Protein AF-A0A915NFC8-F1 (afdb_monomer)

Sequence (149 aa):
MSQNNSSPAPNMDLTTGTLYTYTLILTLIQQIYGTIGFIFDASIVYVTKKLFRSLHKSYGYLLGICSFFNTLMDSVYFLPTFLVLTKKQISMKTCFWLQAYGSILDFNADFCLLFISLDRLLSIVKPTLGVISQNVVWTEDSGYDYRTE

Secondary structure (DSSP, 8-state):
------PPPPP--HHHHHHHHHHHHHHHHHHHHHHHHHHHHHHHHHHHHHTTTTS-HHHHHHHHHHHHHHHHHHHHHHHHHHHHHTT----HHHHHHHHHHHHHHHHHHHHHHHHHHHHHHHHHHHHHHHHHHHHHHHHHTT-------

Foldseek 3Di:
DDPPPPPPDDDCPPVNVVVVVVLLVVLVVLLVVLVVLLVVLVVLLVVLVVCCVPDPVPLSVLSNVLSVLSNVLSVLSNVVSVCVVVVPDDDPVVVVVSVVSNVVSVVVNVVSVVVNVVVVVCVVVVVVVVVVVVVVVVVVPPPDDPDDD

Mean predicted aligned error: 13.78 Å

Structure (mmCIF, N/CA/C/O backbone):
data_AF-A0A915NFC8-F1
#
_entry.id   AF-A0A915NFC8-F1
#
loop_
_atom_site.group_PDB
_atom_site.id
_atom_site.type_symbol
_atom_site.label_atom_id
_atom_site.label_alt_id
_atom_site.label_comp_id
_atom_site.label_asym_id
_atom_site.label_entity_id
_atom_site.label_seq_id
_atom_site.pdbx_PDB_ins_code
_atom_site.Cartn_x
_atom_site.Cartn_y
_atom_site.Cartn_z
_atom_site.occupancy
_atom_site.B_iso_or_equiv
_atom_site.auth_seq_id
_atom_site.auth_comp_id
_atom_site.auth_asym_id
_atom_site.auth_atom_id
_atom_site.pdbx_PDB_model_num
ATOM 1 N N . MET A 1 1 ? 31.701 -7.640 -55.014 1.00 42.97 1 MET A N 1
ATOM 2 C CA . MET A 1 1 ? 31.726 -6.565 -53.998 1.00 42.97 1 MET A CA 1
ATOM 3 C C 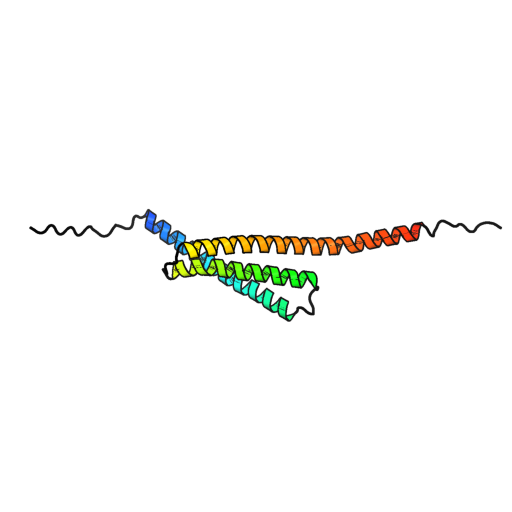. MET A 1 1 ? 30.645 -6.869 -52.973 1.00 42.97 1 MET A C 1
ATOM 5 O O . MET A 1 1 ? 29.483 -6.910 -53.347 1.00 42.97 1 MET A O 1
ATOM 9 N N . SER A 1 2 ? 31.025 -7.180 -51.731 1.00 46.84 2 SER A N 1
ATOM 10 C CA . SER A 1 2 ? 30.088 -7.444 -50.630 1.00 46.84 2 SER A CA 1
ATOM 11 C C . SER A 1 2 ? 29.555 -6.110 -50.110 1.00 46.84 2 SER A C 1
ATOM 13 O O . SER A 1 2 ? 30.327 -5.329 -49.557 1.00 46.84 2 SER A O 1
ATOM 15 N N . GLN A 1 3 ? 28.269 -5.822 -50.323 1.00 49.38 3 GLN A N 1
ATOM 16 C CA . GLN A 1 3 ? 27.612 -4.668 -49.710 1.00 49.38 3 GLN A CA 1
ATOM 17 C C . GLN A 1 3 ? 27.481 -4.930 -48.208 1.00 49.38 3 GLN A C 1
ATOM 19 O O . GLN A 1 3 ? 26.625 -5.688 -47.759 1.00 49.38 3 GLN A O 1
ATOM 24 N N . ASN A 1 4 ? 28.383 -4.327 -47.436 1.00 54.53 4 ASN A N 1
ATOM 25 C CA . ASN A 1 4 ? 28.316 -4.301 -45.984 1.00 54.53 4 ASN A CA 1
ATOM 26 C C . ASN A 1 4 ? 27.199 -3.323 -45.587 1.00 54.53 4 ASN A C 1
ATOM 28 O O . ASN A 1 4 ? 27.440 -2.138 -45.374 1.00 54.53 4 ASN A O 1
ATOM 32 N N . ASN A 1 5 ? 25.958 -3.809 -45.537 1.00 51.78 5 ASN A N 1
ATOM 33 C CA . ASN A 1 5 ? 24.829 -3.066 -44.979 1.00 51.78 5 ASN A CA 1
ATOM 34 C C . ASN A 1 5 ? 24.900 -3.122 -43.448 1.00 51.78 5 ASN A C 1
ATOM 36 O O . ASN A 1 5 ? 24.100 -3.781 -42.789 1.00 51.78 5 ASN A O 1
ATOM 40 N N . SER A 1 6 ? 25.884 -2.433 -42.872 1.00 57.06 6 SER A N 1
ATOM 41 C CA . SER A 1 6 ? 25.831 -2.049 -41.467 1.00 57.06 6 SER A CA 1
ATOM 42 C C . SER A 1 6 ? 24.854 -0.884 -41.353 1.00 57.06 6 SER A C 1
ATOM 44 O O . SER A 1 6 ? 25.250 0.278 -41.458 1.00 57.06 6 SER A O 1
ATOM 46 N N . SER A 1 7 ? 23.564 -1.195 -41.210 1.00 59.28 7 SER A N 1
ATOM 47 C CA . SER A 1 7 ? 22.568 -0.196 -40.825 1.00 59.28 7 SER A CA 1
ATOM 48 C C . SER A 1 7 ? 23.069 0.514 -39.562 1.00 59.28 7 SER A C 1
ATOM 50 O O . SER A 1 7 ? 23.420 -0.176 -38.598 1.00 59.28 7 SER A O 1
ATOM 52 N N . PRO A 1 8 ? 23.163 1.855 -39.550 1.00 57.56 8 PRO A N 1
ATOM 53 C CA . PRO A 1 8 ? 23.587 2.569 -38.357 1.00 57.56 8 PRO A CA 1
ATOM 54 C C . PRO A 1 8 ? 22.611 2.249 -37.224 1.00 57.56 8 PRO A C 1
ATOM 56 O O . PRO A 1 8 ? 21.402 2.141 -37.446 1.00 57.56 8 PRO A O 1
ATOM 59 N N . ALA A 1 9 ? 23.148 2.057 -36.018 1.00 60.75 9 ALA A N 1
ATOM 60 C CA . ALA A 1 9 ? 22.336 1.921 -34.818 1.00 60.75 9 ALA A CA 1
ATOM 61 C C . ALA A 1 9 ? 21.317 3.077 -34.776 1.00 60.75 9 ALA A C 1
ATOM 63 O O . ALA A 1 9 ? 21.694 4.212 -35.080 1.00 60.75 9 ALA A O 1
ATOM 64 N N . PRO A 1 10 ? 20.038 2.806 -34.464 1.00 58.19 10 PRO A N 1
ATOM 65 C CA . PRO A 1 10 ? 19.009 3.833 -34.499 1.00 58.19 10 PRO A CA 1
ATOM 66 C C . PRO A 1 10 ? 19.408 4.972 -33.561 1.00 58.19 10 PRO A C 1
ATOM 68 O O . PRO A 1 10 ? 19.652 4.753 -32.372 1.00 58.19 10 PRO A O 1
ATOM 71 N N . ASN A 1 11 ? 19.504 6.182 -34.113 1.00 58.16 11 ASN A N 1
ATOM 72 C CA . ASN A 1 11 ? 19.713 7.388 -33.326 1.00 58.16 11 ASN A CA 1
ATOM 73 C C . ASN A 1 11 ? 18.536 7.509 -32.358 1.00 58.16 11 ASN A C 1
ATOM 75 O O . ASN A 1 11 ? 17.379 7.474 -32.767 1.00 58.16 11 ASN A O 1
ATOM 79 N N . MET A 1 12 ? 18.835 7.575 -31.064 1.00 55.56 12 MET A N 1
ATOM 80 C CA . MET A 1 12 ? 17.818 7.694 -30.029 1.00 55.56 12 MET A CA 1
ATOM 81 C C . MET A 1 12 ? 17.151 9.066 -30.186 1.00 55.56 12 MET A C 1
ATOM 83 O O . MET A 1 12 ? 17.731 10.082 -29.805 1.00 55.56 12 MET A O 1
ATOM 87 N N . ASP A 1 13 ? 15.972 9.102 -30.811 1.00 62.72 13 ASP A N 1
ATOM 88 C CA . ASP A 1 13 ? 15.232 10.343 -31.039 1.00 62.72 13 ASP A CA 1
ATOM 89 C C . ASP A 1 13 ? 15.001 11.075 -29.711 1.00 62.72 13 ASP A C 1
ATOM 91 O O . ASP A 1 13 ? 14.679 10.456 -28.691 1.00 62.72 13 ASP A O 1
ATOM 95 N N . LEU A 1 14 ? 15.153 12.402 -29.727 1.00 60.44 14 LEU A N 1
ATOM 96 C CA . LEU A 1 14 ? 15.070 13.273 -28.548 1.00 60.44 14 LEU A CA 1
ATOM 97 C C . LEU A 1 14 ? 13.787 13.021 -27.729 1.00 60.44 14 LEU A C 1
ATOM 99 O O . LEU A 1 14 ? 13.830 12.968 -26.502 1.00 60.44 14 LEU A O 1
ATOM 103 N N . THR A 1 15 ? 12.671 12.760 -28.414 1.00 64.31 15 THR A N 1
ATOM 104 C CA . THR A 1 15 ? 11.362 12.374 -27.858 1.00 64.31 15 THR A CA 1
ATOM 105 C C . THR A 1 15 ? 11.393 11.060 -27.074 1.00 64.31 15 THR A C 1
ATOM 107 O O . THR A 1 15 ? 10.777 10.956 -26.012 1.00 64.31 15 THR A O 1
ATOM 110 N N . THR A 1 16 ? 12.148 10.068 -27.545 1.00 64.50 16 THR A N 1
ATOM 111 C CA . THR A 1 16 ? 12.330 8.774 -26.867 1.00 64.50 16 THR A CA 1
ATOM 112 C C . THR A 1 16 ? 13.171 8.935 -25.599 1.00 64.50 16 THR A C 1
ATOM 114 O O . THR A 1 16 ? 12.874 8.328 -24.568 1.00 64.50 16 THR A O 1
ATOM 117 N N . GLY A 1 17 ? 14.183 9.810 -25.640 1.00 68.25 17 GLY A N 1
ATOM 118 C CA . GLY A 1 17 ? 14.999 10.163 -24.473 1.00 68.25 17 GLY A CA 1
ATOM 119 C C . GLY A 1 17 ? 14.203 10.886 -23.379 1.00 68.25 17 GLY A C 1
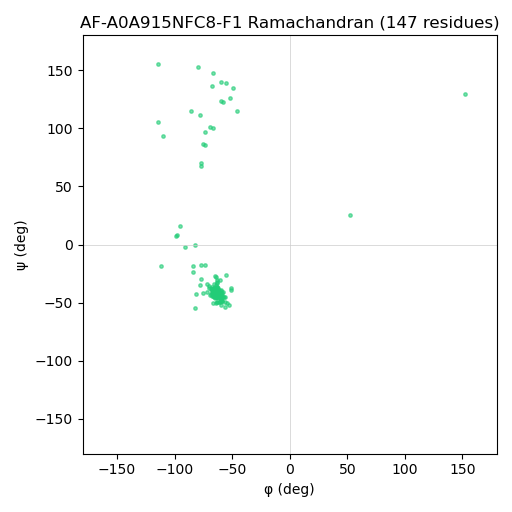ATOM 120 O O . GLY A 1 17 ? 14.338 10.567 -22.192 1.00 68.25 17 GLY A O 1
ATOM 121 N N . THR A 1 18 ? 13.320 11.816 -23.760 1.00 74.75 18 THR A N 1
ATOM 122 C CA . THR A 1 18 ? 12.450 12.526 -22.806 1.00 74.75 18 THR A CA 1
ATOM 123 C C . THR A 1 18 ? 11.440 11.583 -22.148 1.00 74.75 18 THR A C 1
ATOM 125 O O . THR A 1 18 ? 11.286 11.613 -20.926 1.00 74.75 18 THR A O 1
ATOM 128 N N . LEU A 1 19 ? 10.808 10.692 -22.924 1.00 77.38 19 LEU A N 1
ATOM 129 C CA . LEU A 1 19 ? 9.849 9.707 -22.410 1.00 77.38 19 LEU A CA 1
ATOM 130 C C . LEU A 1 19 ? 10.497 8.740 -21.408 1.00 77.38 19 LEU A C 1
ATOM 132 O O . LEU A 1 19 ? 9.928 8.464 -20.350 1.00 77.38 19 LEU A O 1
ATOM 136 N N . TYR A 1 20 ? 11.705 8.258 -21.715 1.00 79.50 20 TYR A N 1
ATOM 137 C CA . TYR A 1 20 ? 12.456 7.373 -20.824 1.00 79.50 20 TYR A CA 1
ATOM 138 C C . TYR A 1 20 ? 12.789 8.057 -19.493 1.00 79.50 20 TYR A C 1
ATOM 140 O O . TYR A 1 20 ? 12.571 7.486 -18.425 1.00 79.50 20 TYR A O 1
ATOM 148 N N . THR A 1 21 ? 13.259 9.304 -19.553 1.00 80.19 21 THR A N 1
ATOM 149 C CA . THR A 1 21 ? 13.628 10.083 -18.362 1.00 80.19 21 THR A CA 1
ATOM 150 C C . THR A 1 21 ? 12.414 10.350 -17.472 1.00 80.19 21 THR A C 1
ATOM 152 O O . THR A 1 21 ? 12.476 10.137 -16.262 1.00 80.19 21 THR A O 1
ATOM 155 N N . TYR A 1 22 ? 11.287 10.748 -18.066 1.00 82.94 22 TYR A N 1
ATOM 156 C CA . TYR A 1 22 ? 10.044 10.987 -17.333 1.00 82.94 22 TYR A CA 1
ATOM 157 C C . TYR A 1 22 ? 9.514 9.713 -16.663 1.00 82.94 22 TYR A C 1
ATOM 159 O O . TYR A 1 22 ? 9.191 9.717 -15.475 1.00 82.94 22 TYR A O 1
ATOM 167 N N . THR A 1 23 ? 9.504 8.598 -17.400 1.00 82.31 23 THR A N 1
ATOM 168 C CA . THR A 1 23 ? 9.075 7.294 -16.874 1.00 82.31 23 THR A CA 1
ATOM 169 C C . THR A 1 23 ? 9.948 6.860 -15.699 1.00 82.31 23 THR A C 1
ATOM 171 O O . THR A 1 23 ? 9.431 6.388 -14.687 1.00 82.31 23 THR A O 1
ATOM 174 N N . LEU A 1 24 ? 11.265 7.063 -15.790 1.00 82.50 24 LEU A N 1
ATOM 175 C CA . LEU A 1 24 ? 12.204 6.730 -14.721 1.00 82.50 24 LEU A CA 1
ATOM 176 C C . LEU A 1 24 ? 11.964 7.572 -13.459 1.00 82.50 24 LEU A C 1
ATOM 178 O O . LEU A 1 24 ? 11.938 7.015 -12.363 1.00 82.50 24 LEU A O 1
ATOM 182 N N . ILE A 1 25 ? 11.723 8.879 -13.600 1.00 86.44 25 ILE A N 1
ATOM 183 C CA . ILE A 1 25 ? 11.397 9.762 -12.467 1.00 86.44 25 ILE A CA 1
ATOM 184 C C . ILE A 1 25 ? 10.100 9.316 -11.784 1.00 86.44 25 ILE A C 1
ATOM 186 O O . ILE A 1 25 ? 10.088 9.140 -10.567 1.00 86.44 25 ILE A O 1
ATOM 190 N N . LEU A 1 26 ? 9.029 9.080 -12.549 1.00 85.69 26 LEU A N 1
ATOM 191 C CA . LEU A 1 26 ? 7.758 8.605 -11.993 1.00 85.69 26 LEU A CA 1
ATOM 192 C C . LEU A 1 26 ? 7.913 7.263 -11.271 1.00 85.69 26 LEU A C 1
ATOM 194 O O . LEU A 1 26 ? 7.390 7.085 -10.176 1.00 85.69 26 LEU A O 1
ATOM 198 N N . THR A 1 27 ? 8.680 6.344 -11.857 1.00 84.31 27 THR A N 1
ATOM 199 C CA . THR A 1 27 ? 8.972 5.027 -11.275 1.00 84.31 27 THR A CA 1
ATOM 200 C C . THR A 1 27 ? 9.705 5.168 -9.936 1.00 84.31 27 THR A C 1
ATOM 202 O O . THR A 1 27 ? 9.363 4.493 -8.967 1.00 84.31 27 THR A O 1
ATOM 205 N N . LEU A 1 28 ? 10.683 6.074 -9.838 1.00 84.69 28 LEU A N 1
ATOM 206 C CA . LEU A 1 28 ? 11.401 6.339 -8.587 1.00 84.69 28 LEU A CA 1
ATOM 207 C C . LEU A 1 28 ? 10.496 6.958 -7.519 1.00 84.69 28 LEU A C 1
ATOM 209 O O . LEU A 1 28 ? 10.522 6.519 -6.370 1.00 84.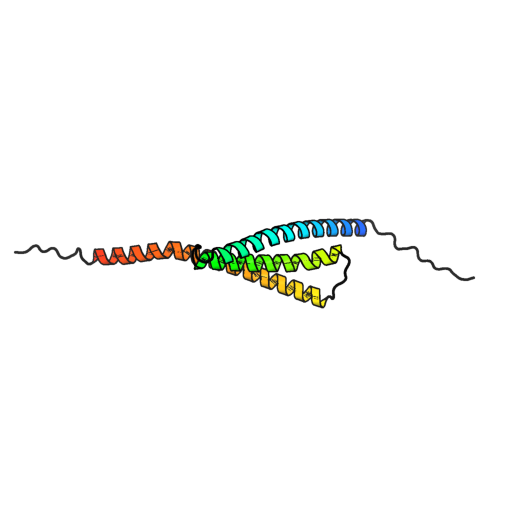69 28 LEU A O 1
ATOM 213 N N . ILE A 1 29 ? 9.676 7.940 -7.897 1.00 87.75 29 ILE A N 1
ATOM 214 C CA . ILE A 1 29 ? 8.713 8.571 -6.989 1.00 87.75 29 ILE A CA 1
ATOM 215 C C . ILE A 1 29 ? 7.743 7.515 -6.444 1.00 87.75 29 ILE A C 1
ATOM 217 O O . ILE A 1 29 ? 7.583 7.402 -5.230 1.00 87.75 29 ILE A O 1
ATOM 221 N N . GLN A 1 30 ? 7.166 6.686 -7.318 1.00 86.19 30 GLN A N 1
ATOM 222 C CA . GLN A 1 30 ? 6.243 5.618 -6.932 1.00 86.19 30 GLN A CA 1
ATOM 223 C C . GLN A 1 30 ? 6.893 4.604 -5.977 1.00 86.19 30 GLN A C 1
ATOM 225 O O . GLN A 1 30 ? 6.263 4.170 -5.016 1.00 86.19 30 GLN A O 1
ATOM 230 N N . GLN A 1 31 ? 8.162 4.248 -6.201 1.00 84.69 31 GLN A N 1
ATOM 231 C CA . GLN A 1 31 ? 8.927 3.364 -5.312 1.00 84.69 31 GLN A CA 1
ATOM 232 C C . GLN A 1 31 ? 9.116 3.957 -3.914 1.00 84.69 31 GLN A C 1
ATOM 234 O O . GLN A 1 31 ? 8.935 3.251 -2.921 1.00 84.69 31 GLN A O 1
ATOM 239 N N . ILE A 1 32 ? 9.447 5.248 -3.827 1.00 87.31 32 ILE A N 1
ATOM 240 C CA . ILE A 1 32 ? 9.601 5.941 -2.544 1.00 87.31 32 ILE A CA 1
ATOM 241 C C . ILE A 1 32 ? 8.261 5.965 -1.802 1.00 87.31 32 ILE A C 1
ATOM 243 O O . ILE A 1 32 ? 8.206 5.556 -0.643 1.00 87.31 32 ILE A O 1
ATOM 247 N N . TYR A 1 33 ? 7.182 6.372 -2.477 1.00 86.75 33 TYR A N 1
ATOM 248 C CA . TYR A 1 33 ? 5.846 6.413 -1.879 1.00 86.75 33 TYR A CA 1
ATOM 249 C C . TYR A 1 33 ? 5.375 5.036 -1.410 1.00 86.75 33 TYR A C 1
ATOM 251 O O . TYR A 1 33 ? 4.994 4.905 -0.251 1.00 86.75 33 TYR A O 1
ATOM 259 N N . GLY A 1 34 ? 5.472 4.007 -2.257 1.00 84.31 34 GLY A N 1
ATOM 260 C CA . GLY A 1 34 ? 5.051 2.651 -1.898 1.00 84.31 34 GLY A CA 1
ATOM 261 C C . GLY A 1 34 ? 5.875 2.049 -0.757 1.00 84.31 34 GLY A C 1
ATOM 262 O O . GLY A 1 34 ? 5.335 1.345 0.087 1.00 84.31 34 GLY A O 1
ATOM 263 N N . THR A 1 35 ? 7.174 2.359 -0.669 1.00 87.00 35 THR A N 1
ATOM 264 C CA . THR A 1 35 ? 8.017 1.878 0.442 1.00 87.00 35 THR A CA 1
ATOM 265 C C . THR A 1 35 ? 7.639 2.547 1.761 1.00 87.00 35 THR A C 1
ATOM 267 O O . THR A 1 35 ? 7.555 1.881 2.792 1.00 87.00 35 THR A O 1
ATOM 270 N N . ILE A 1 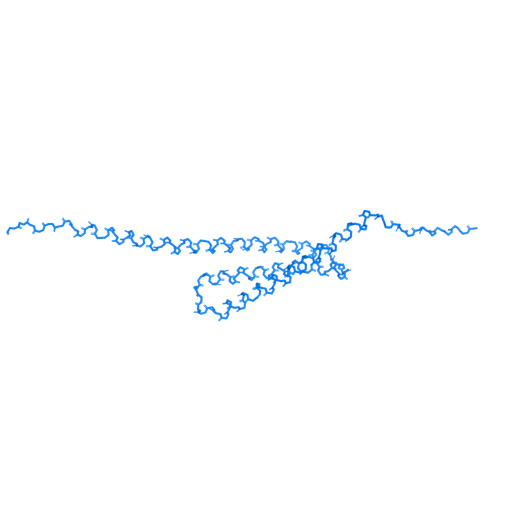36 ? 7.408 3.863 1.739 1.00 90.00 36 ILE A N 1
ATOM 271 C CA . ILE A 1 36 ? 6.980 4.614 2.922 1.00 90.00 36 ILE A CA 1
ATOM 272 C C . ILE A 1 36 ? 5.598 4.127 3.375 1.00 90.00 36 ILE A C 1
ATOM 274 O O . ILE A 1 36 ? 5.449 3.782 4.548 1.00 90.00 36 ILE A O 1
ATOM 278 N N . GLY A 1 37 ? 4.631 4.046 2.454 1.00 87.00 37 GLY A N 1
ATOM 279 C CA . GLY A 1 37 ? 3.281 3.529 2.711 1.00 87.00 37 GLY A CA 1
ATOM 280 C C . GLY A 1 37 ? 3.321 2.150 3.360 1.00 87.00 37 GLY A C 1
ATOM 281 O O . GLY A 1 37 ? 2.843 1.984 4.483 1.00 87.00 37 GLY A O 1
ATOM 282 N N . PHE A 1 38 ? 4.067 1.222 2.753 1.00 89.31 38 PHE A N 1
ATOM 283 C CA . PHE A 1 38 ? 4.209 -0.141 3.254 1.00 89.31 38 PHE A CA 1
ATOM 284 C C . PHE A 1 38 ? 4.718 -0.183 4.698 1.00 89.31 38 PHE A C 1
ATOM 286 O O . PHE A 1 38 ? 4.188 -0.929 5.520 1.00 89.31 38 PHE A O 1
ATOM 293 N N . ILE A 1 39 ? 5.742 0.611 5.034 1.00 91.06 39 ILE A N 1
ATOM 294 C CA . ILE A 1 39 ? 6.302 0.645 6.393 1.00 91.06 39 ILE A CA 1
ATOM 295 C C . ILE A 1 39 ? 5.259 1.152 7.394 1.00 91.06 39 ILE A C 1
ATOM 297 O O . ILE A 1 39 ? 5.110 0.566 8.472 1.00 91.06 39 ILE A O 1
ATOM 301 N N . PHE A 1 40 ? 4.542 2.226 7.060 1.00 91.19 40 PHE A N 1
ATOM 302 C CA . PHE A 1 40 ? 3.529 2.801 7.942 1.00 91.19 40 PHE A CA 1
ATOM 303 C C . PHE A 1 40 ? 2.345 1.854 8.135 1.00 91.19 40 PHE A C 1
ATOM 305 O O . PHE A 1 40 ? 1.991 1.550 9.277 1.00 91.19 40 PHE A O 1
ATOM 312 N N . ASP A 1 41 ? 1.779 1.325 7.054 1.00 89.69 41 ASP A N 1
ATOM 313 C CA . ASP A 1 41 ? 0.624 0.435 7.129 1.00 89.69 41 ASP A CA 1
ATOM 314 C C . ASP A 1 41 ? 0.968 -0.904 7.790 1.00 89.69 41 ASP A C 1
ATOM 316 O O . ASP A 1 41 ? 0.236 -1.358 8.676 1.00 89.69 41 ASP A O 1
ATOM 320 N N . ALA A 1 42 ? 2.135 -1.489 7.499 1.00 88.88 42 ALA A N 1
ATOM 321 C CA . ALA A 1 42 ? 2.598 -2.689 8.195 1.00 88.88 42 ALA A CA 1
ATOM 322 C C . ALA A 1 42 ? 2.797 -2.440 9.700 1.00 88.88 42 ALA A C 1
ATOM 324 O O . ALA A 1 42 ? 2.471 -3.301 10.527 1.00 88.88 42 ALA A O 1
ATOM 325 N N . SER A 1 43 ? 3.283 -1.251 10.075 1.00 91.00 43 SER A N 1
ATOM 326 C CA . SER A 1 43 ? 3.419 -0.850 11.479 1.00 91.00 43 SER A CA 1
ATOM 327 C C . SER A 1 43 ? 2.056 -0.751 12.164 1.00 91.00 43 SER A C 1
ATOM 329 O O . SER A 1 43 ? 1.896 -1.263 13.275 1.00 91.00 43 SER A O 1
ATOM 331 N N . ILE A 1 44 ? 1.051 -0.169 11.502 1.00 88.88 44 ILE A N 1
ATOM 332 C CA . ILE A 1 44 ? -0.320 -0.090 12.027 1.00 88.88 44 ILE A CA 1
ATOM 333 C C . ILE A 1 44 ? -0.911 -1.491 12.193 1.00 88.88 44 ILE A C 1
ATOM 335 O O . ILE A 1 44 ? -1.456 -1.796 13.256 1.00 88.88 44 ILE A O 1
ATOM 339 N N . VAL A 1 45 ? -0.754 -2.379 11.206 1.00 89.25 45 VAL A N 1
ATOM 340 C CA . VAL A 1 45 ? -1.207 -3.778 11.300 1.00 89.25 45 VAL A CA 1
ATOM 341 C C . VAL A 1 45 ? -0.557 -4.484 12.493 1.00 89.25 45 VAL A C 1
ATOM 343 O O . VAL A 1 45 ? -1.242 -5.166 13.261 1.00 89.25 45 VAL A O 1
ATOM 346 N N . TYR A 1 46 ? 0.752 -4.307 12.688 1.00 88.62 46 TYR A N 1
ATOM 347 C CA . TYR A 1 46 ? 1.487 -4.904 13.802 1.00 88.62 46 TYR A CA 1
ATOM 348 C C . TYR A 1 46 ? 1.005 -4.388 15.165 1.00 88.62 46 TYR A C 1
ATOM 350 O O . TYR A 1 46 ? 0.685 -5.181 16.057 1.00 88.62 46 TYR A O 1
ATOM 358 N N . VAL A 1 47 ? 0.903 -3.066 15.318 1.00 88.19 47 VAL A N 1
ATOM 359 C CA . VAL A 1 47 ? 0.424 -2.412 16.545 1.00 88.19 47 VAL A CA 1
ATOM 360 C C . VAL A 1 47 ? -1.002 -2.856 16.858 1.00 88.19 47 VAL A C 1
ATOM 362 O O . VAL A 1 47 ? -1.289 -3.252 17.986 1.00 88.19 47 VAL A O 1
ATOM 365 N N . THR A 1 48 ? -1.874 -2.884 15.853 1.00 85.44 48 THR A N 1
ATOM 366 C CA . THR A 1 48 ? -3.281 -3.273 16.000 1.00 85.44 48 THR A CA 1
ATOM 367 C C . THR A 1 48 ? -3.428 -4.734 16.420 1.00 85.44 48 THR A C 1
ATOM 369 O O . THR A 1 48 ? -4.216 -5.041 17.314 1.00 85.44 48 THR A O 1
ATOM 372 N N . LYS A 1 49 ? -2.624 -5.644 15.851 1.00 81.94 49 LYS A N 1
ATOM 373 C CA . LYS A 1 49 ? -2.576 -7.050 16.287 1.00 81.94 49 LYS A CA 1
ATOM 374 C C . LYS A 1 49 ? -2.088 -7.187 17.730 1.00 81.94 49 LYS A C 1
ATOM 376 O O . LYS A 1 49 ? -2.640 -7.982 18.487 1.00 81.94 49 LYS A O 1
ATOM 381 N N . LYS A 1 50 ? -1.076 -6.411 18.130 1.00 84.06 50 LYS A N 1
ATOM 382 C CA . LYS A 1 50 ? -0.497 -6.465 19.482 1.00 84.06 50 LYS A CA 1
ATOM 383 C C . LYS A 1 50 ? -1.426 -5.877 20.550 1.00 84.06 50 LYS A C 1
ATOM 385 O O . LYS A 1 50 ? -1.540 -6.435 21.638 1.00 84.06 50 LYS A O 1
ATOM 390 N N . LEU A 1 51 ? -2.101 -4.769 20.246 1.00 79.38 51 LEU A N 1
ATOM 391 C CA . LEU A 1 51 ? -2.981 -4.033 21.164 1.00 79.38 51 LEU A CA 1
ATOM 392 C C . LEU A 1 51 ? -4.461 -4.416 21.034 1.00 79.38 51 LEU A C 1
ATOM 394 O O . LEU A 1 51 ? -5.326 -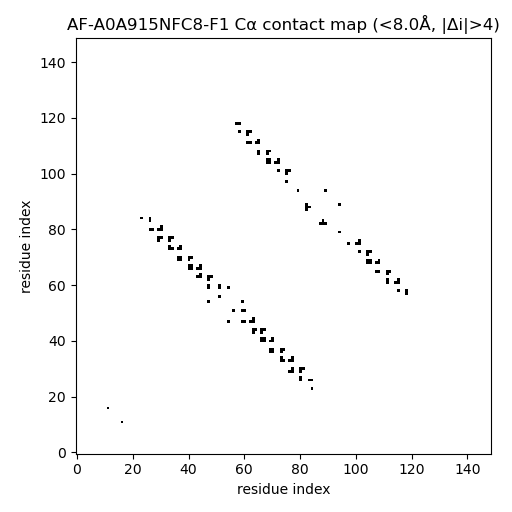3.732 21.581 1.00 79.38 51 LEU A O 1
ATOM 398 N N . PHE A 1 52 ? -4.768 -5.540 20.384 1.00 66.62 52 PHE A N 1
ATOM 399 C CA . PHE A 1 52 ? -6.138 -5.982 20.112 1.00 66.62 52 PHE A CA 1
ATOM 400 C C . PHE A 1 52 ? -7.027 -6.098 21.364 1.00 66.62 52 PHE A C 1
ATOM 402 O O . PHE A 1 52 ? -8.242 -5.948 21.288 1.00 66.62 52 PHE A O 1
ATOM 409 N N . ARG A 1 53 ? -6.430 -6.324 22.543 1.00 62.66 53 ARG A N 1
ATOM 410 C CA . ARG A 1 53 ? -7.154 -6.368 23.826 1.00 62.66 53 ARG A CA 1
ATOM 411 C C . ARG A 1 53 ? -7.532 -4.990 24.393 1.00 62.66 53 ARG A C 1
ATOM 413 O O . ARG A 1 53 ? -8.394 -4.943 25.261 1.00 62.66 53 ARG A O 1
ATOM 420 N N . SER A 1 54 ? -6.902 -3.906 23.934 1.00 62.78 54 SER A N 1
ATOM 421 C CA . SER A 1 54 ? -7.040 -2.549 24.492 1.00 62.78 54 SER A CA 1
ATOM 422 C C . SER A 1 54 ? -7.749 -1.552 23.569 1.00 62.78 54 SER A C 1
ATOM 424 O O . SER A 1 54 ? -8.189 -0.511 24.052 1.00 62.78 54 SER A O 1
ATOM 426 N N . LEU A 1 55 ? -7.846 -1.815 22.262 1.00 62.00 55 LEU A N 1
ATOM 427 C CA . LEU A 1 55 ? -8.593 -0.950 21.341 1.00 62.00 55 LEU A CA 1
ATOM 428 C C . LEU A 1 55 ? -10.104 -1.219 21.416 1.00 62.00 55 LEU A C 1
ATOM 430 O O . LEU A 1 55 ? -10.533 -2.338 21.696 1.00 62.00 55 LEU A O 1
ATOM 434 N N . HIS A 1 56 ? -10.916 -0.201 21.098 1.00 63.69 56 HIS A N 1
ATOM 435 C CA . HIS A 1 56 ? -12.343 -0.373 20.799 1.00 63.69 56 HIS A CA 1
ATOM 436 C C . HIS A 1 56 ? -12.519 -1.558 19.834 1.00 63.69 56 HIS A C 1
ATOM 438 O O . HIS A 1 56 ? -12.031 -1.503 18.704 1.00 63.69 56 HIS A O 1
ATOM 444 N N . LYS A 1 57 ? -13.182 -2.629 20.301 1.00 68.50 57 LYS A N 1
ATOM 445 C CA . LYS A 1 57 ? -13.179 -3.956 19.655 1.00 68.50 57 LYS A CA 1
ATOM 446 C C . LYS A 1 57 ? -13.523 -3.930 18.159 1.00 68.50 57 LYS A C 1
ATOM 448 O O . LYS A 1 57 ? -12.908 -4.678 17.409 1.00 68.50 57 LYS A O 1
ATOM 453 N N . SER A 1 58 ? -14.472 -3.097 17.725 1.00 73.38 58 SER A N 1
ATOM 454 C CA . SER A 1 58 ? -14.877 -2.995 16.313 1.00 73.38 58 SER A CA 1
ATOM 455 C C . SER A 1 58 ? -13.945 -2.090 15.503 1.00 73.38 58 SER A C 1
ATOM 457 O O . SER A 1 58 ? -13.358 -2.533 14.518 1.00 73.38 58 SER A O 1
ATOM 459 N N . TYR A 1 59 ? -13.749 -0.846 15.945 1.00 80.62 59 TYR A N 1
ATOM 460 C CA . TYR A 1 59 ? -12.941 0.146 15.232 1.00 80.62 59 TYR A CA 1
ATOM 461 C C . TYR A 1 59 ? -11.485 -0.286 15.036 1.00 80.62 59 TYR A C 1
ATOM 463 O O . TYR A 1 59 ? -10.952 -0.178 13.936 1.00 80.62 59 TYR A O 1
ATOM 471 N N . GLY A 1 60 ? -10.838 -0.796 16.090 1.00 79.81 60 GLY A N 1
ATOM 472 C CA . GLY A 1 60 ? -9.452 -1.251 15.996 1.00 79.81 60 GLY A CA 1
ATOM 473 C C . GLY A 1 60 ? -9.300 -2.406 15.010 1.00 79.81 60 GLY A C 1
ATOM 474 O O . GLY A 1 60 ? -8.359 -2.426 14.226 1.00 79.81 60 GLY A O 1
ATOM 475 N N . TYR A 1 61 ? -10.258 -3.335 14.990 1.00 81.56 61 TYR A N 1
ATOM 476 C CA . TYR A 1 61 ? -10.257 -4.448 14.044 1.00 81.56 61 TYR A CA 1
ATOM 477 C C . TYR A 1 61 ? -10.421 -3.979 12.593 1.00 81.56 61 TYR A C 1
ATOM 479 O O . TYR A 1 61 ? -9.641 -4.385 11.733 1.00 81.56 61 TYR A O 1
ATOM 487 N N . LEU A 1 62 ? -11.375 -3.078 12.332 1.00 84.56 62 LEU A N 1
ATOM 488 C CA . LEU A 1 62 ? -11.593 -2.501 11.001 1.00 84.56 62 LEU A CA 1
ATOM 489 C C . LEU A 1 62 ? -10.379 -1.705 10.509 1.00 84.56 62 LEU A C 1
ATOM 491 O O . LEU A 1 62 ? -9.991 -1.844 9.352 1.00 84.56 62 LEU A O 1
ATOM 495 N N . LEU A 1 63 ? -9.738 -0.934 11.393 1.00 86.00 63 LEU A N 1
ATOM 496 C CA . LEU A 1 63 ? -8.513 -0.200 11.073 1.00 86.00 63 LEU A CA 1
ATOM 497 C C . LEU A 1 63 ? -7.370 -1.153 10.697 1.00 86.00 63 LEU A C 1
ATOM 499 O O . LEU A 1 63 ? -6.679 -0.933 9.707 1.00 86.00 63 LEU A O 1
ATOM 503 N N . GLY A 1 64 ? -7.206 -2.246 11.446 1.00 86.12 64 GLY A N 1
ATOM 504 C CA . GLY A 1 64 ? -6.205 -3.268 11.143 1.00 86.12 64 GLY A CA 1
ATOM 505 C C . GLY A 1 64 ? -6.438 -3.961 9.800 1.00 86.12 64 GLY A C 1
ATOM 506 O O . GLY A 1 64 ? -5.476 -4.238 9.090 1.00 86.12 64 GLY A O 1
ATOM 507 N N . ILE A 1 65 ? -7.699 -4.224 9.438 1.00 86.88 65 ILE A N 1
ATOM 508 C CA . ILE A 1 65 ? -8.057 -4.777 8.123 1.00 86.88 65 ILE A CA 1
ATOM 509 C C . ILE A 1 65 ? -7.772 -3.762 7.011 1.00 86.88 65 ILE A C 1
ATOM 511 O O . ILE A 1 65 ? -7.185 -4.130 5.998 1.00 86.88 65 ILE A O 1
ATOM 515 N N . CYS A 1 66 ? -8.132 -2.493 7.209 1.00 88.88 66 CYS A N 1
ATOM 516 C CA . CYS A 1 66 ? -7.884 -1.433 6.234 1.00 88.88 66 CYS A CA 1
ATOM 517 C C . CYS A 1 66 ? -6.384 -1.282 5.943 1.00 88.88 66 CYS A C 1
ATOM 519 O O . CYS A 1 66 ? -5.964 -1.383 4.793 1.00 88.88 66 CYS A O 1
ATOM 521 N N . SER A 1 67 ? -5.556 -1.144 6.985 1.00 88.19 67 SER A N 1
ATOM 522 C CA . SER A 1 67 ? -4.100 -1.059 6.815 1.00 88.19 67 SER A CA 1
ATOM 523 C C . SER A 1 67 ? -3.500 -2.343 6.243 1.00 88.19 67 SER A C 1
ATOM 525 O O . SER A 1 67 ? -2.493 -2.294 5.542 1.00 88.19 67 SER A O 1
ATOM 527 N N . PHE A 1 68 ? -4.113 -3.507 6.475 1.00 89.00 68 PHE A N 1
ATOM 528 C CA . PHE A 1 68 ? -3.683 -4.746 5.827 1.00 89.00 68 PHE A CA 1
ATOM 529 C C . PHE A 1 68 ? -3.927 -4.719 4.313 1.00 89.00 68 PHE A C 1
ATOM 531 O O . PHE A 1 68 ? -3.028 -5.081 3.554 1.00 89.00 68 PHE A O 1
ATOM 538 N N . PHE A 1 69 ? -5.097 -4.256 3.864 1.00 88.88 69 PHE A N 1
ATOM 539 C CA . PHE A 1 69 ? -5.374 -4.089 2.436 1.00 88.88 69 PHE A CA 1
ATOM 540 C C . PHE A 1 69 ? -4.457 -3.051 1.787 1.00 88.88 69 PHE A C 1
ATOM 542 O O . PHE A 1 69 ? -3.917 -3.332 0.717 1.00 88.88 69 PHE A O 1
ATOM 549 N N . ASN A 1 70 ? -4.188 -1.929 2.458 1.00 87.25 70 ASN A N 1
ATOM 550 C CA . ASN A 1 70 ? -3.230 -0.934 1.969 1.00 87.25 70 ASN A CA 1
ATOM 551 C C . ASN A 1 70 ? -1.811 -1.514 1.854 1.00 87.25 70 ASN A C 1
ATOM 553 O O . ASN A 1 70 ? -1.171 -1.374 0.818 1.00 87.25 70 ASN A O 1
ATOM 557 N N . THR A 1 71 ? -1.358 -2.289 2.848 1.00 87.88 71 THR A N 1
ATOM 558 C CA . THR A 1 71 ? -0.050 -2.973 2.790 1.00 87.88 71 THR A CA 1
ATOM 559 C C . THR A 1 71 ? 0.045 -3.913 1.578 1.00 87.88 71 THR A C 1
ATOM 561 O O . THR A 1 71 ? 1.079 -3.991 0.908 1.00 87.88 71 THR A O 1
ATOM 564 N N . LEU A 1 72 ? -1.031 -4.655 1.284 1.00 88.25 72 LEU A N 1
ATOM 565 C CA . LEU A 1 72 ? -1.092 -5.513 0.099 1.00 88.25 72 LEU A CA 1
ATOM 566 C C . LEU A 1 72 ? -1.060 -4.683 -1.186 1.00 88.25 72 LEU A C 1
ATOM 568 O O . LEU A 1 72 ? -0.334 -5.040 -2.113 1.00 88.25 72 LEU A O 1
ATOM 572 N N . MET A 1 73 ? -1.794 -3.576 -1.234 1.00 86.94 73 MET A N 1
ATOM 573 C CA . MET A 1 73 ? -1.819 -2.671 -2.378 1.00 86.94 73 MET A CA 1
ATOM 574 C C . MET A 1 73 ? -0.422 -2.097 -2.667 1.00 86.94 73 MET A C 1
ATOM 576 O O . MET A 1 73 ? 0.051 -2.174 -3.803 1.00 86.94 73 MET A O 1
ATOM 580 N N . ASP A 1 74 ? 0.292 -1.641 -1.637 1.00 85.88 74 ASP A N 1
ATOM 581 C CA . ASP A 1 74 ? 1.665 -1.146 -1.760 1.00 85.88 74 ASP A CA 1
ATOM 582 C C . ASP A 1 74 ? 2.613 -2.215 -2.308 1.00 85.88 74 ASP A C 1
ATOM 584 O O . ASP A 1 74 ? 3.451 -1.933 -3.166 1.00 85.88 74 ASP A O 1
ATOM 588 N N . SER A 1 75 ? 2.449 -3.474 -1.889 1.00 84.00 75 SER A N 1
ATOM 589 C CA . SER A 1 75 ? 3.248 -4.586 -2.418 1.00 84.00 75 SER A CA 1
ATOM 590 C C . SER A 1 75 ? 2.974 -4.861 -3.905 1.00 84.00 75 SER A C 1
ATOM 592 O O . SER A 1 75 ? 3.901 -5.142 -4.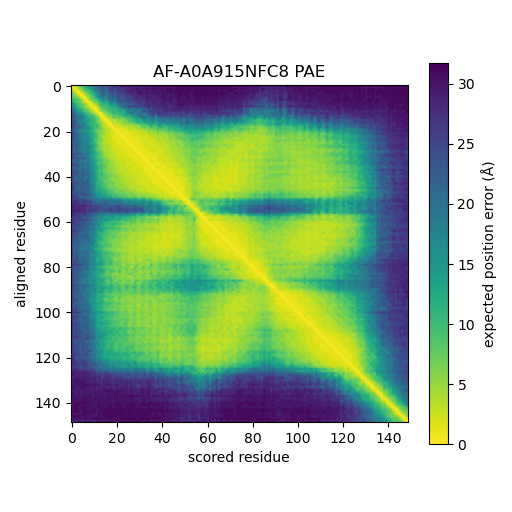674 1.00 84.00 75 SER A O 1
ATOM 594 N N . VAL A 1 76 ? 1.713 -4.721 -4.326 1.00 85.44 76 VAL A N 1
ATOM 595 C CA . VAL A 1 76 ? 1.277 -4.886 -5.717 1.00 85.44 76 VAL A CA 1
ATOM 596 C C . VAL A 1 76 ? 1.832 -3.761 -6.591 1.00 85.44 76 VAL A C 1
ATOM 598 O O . VAL A 1 76 ? 2.277 -4.041 -7.702 1.00 85.44 76 VAL A O 1
ATOM 601 N N . TYR A 1 77 ? 1.899 -2.522 -6.094 1.00 79.62 77 TYR A N 1
ATOM 602 C CA . TYR A 1 77 ? 2.519 -1.401 -6.810 1.00 79.62 77 TYR A CA 1
ATOM 603 C C . TYR A 1 77 ? 4.049 -1.419 -6.776 1.00 79.62 77 TYR A C 1
ATOM 605 O O . TYR A 1 77 ? 4.695 -0.971 -7.728 1.00 79.62 77 TYR A O 1
ATOM 613 N N . PHE A 1 78 ? 4.660 -1.972 -5.730 1.00 80.81 78 PHE A N 1
ATOM 614 C CA . PHE A 1 78 ? 6.113 -2.059 -5.616 1.00 80.81 78 PHE A CA 1
ATOM 615 C C . PHE A 1 78 ? 6.720 -2.973 -6.687 1.00 80.81 78 PHE A C 1
ATOM 617 O O . PHE A 1 78 ? 7.703 -2.604 -7.336 1.00 80.81 78 PHE A O 1
ATOM 624 N N . LEU A 1 79 ? 6.124 -4.150 -6.902 1.00 79.12 79 LEU A N 1
ATOM 625 C CA . LEU A 1 79 ? 6.640 -5.183 -7.802 1.00 79.12 79 LEU A CA 1
ATOM 626 C C . LEU A 1 79 ? 6.865 -4.716 -9.261 1.00 79.12 79 LEU A C 1
ATOM 628 O O . LEU A 1 79 ? 7.983 -4.878 -9.751 1.00 79.12 79 LEU A O 1
ATOM 632 N N . PRO A 1 80 ? 5.889 -4.128 -9.981 1.00 74.38 80 PRO A N 1
ATOM 633 C CA . PRO A 1 80 ? 6.071 -3.696 -11.368 1.00 74.38 80 PRO A CA 1
ATOM 634 C C . PRO A 1 80 ? 7.094 -2.563 -11.457 1.00 7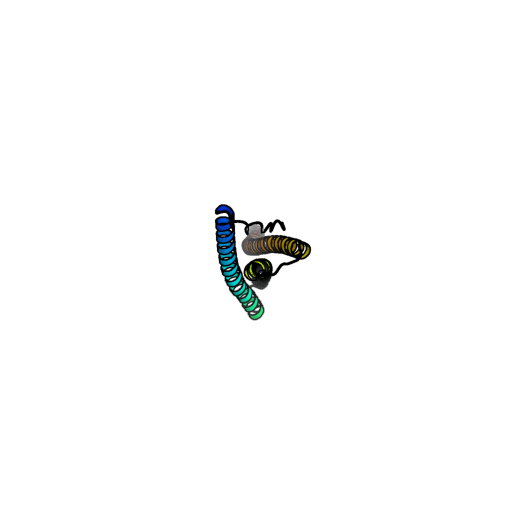4.38 80 PRO A C 1
ATOM 636 O O . PRO A 1 80 ? 7.940 -2.559 -12.347 1.00 74.38 80 PRO A O 1
ATOM 639 N N . THR A 1 81 ? 7.081 -1.660 -10.481 1.00 77.50 81 THR A N 1
ATOM 640 C CA . THR A 1 81 ? 7.999 -0.524 -10.387 1.00 77.50 81 THR A CA 1
ATOM 641 C C . THR A 1 81 ? 9.445 -0.997 -10.178 1.00 77.50 81 THR A C 1
ATOM 643 O O . THR A 1 81 ? 10.369 -0.526 -10.838 1.00 77.50 81 THR A O 1
ATOM 646 N N . PHE A 1 82 ? 9.646 -2.019 -9.341 1.00 75.62 82 PHE A N 1
ATOM 647 C CA . PHE A 1 82 ? 10.941 -2.677 -9.150 1.00 75.62 82 PHE A CA 1
ATOM 648 C C . PHE A 1 82 ? 11.412 -3.429 -10.407 1.00 75.62 82 PHE A C 1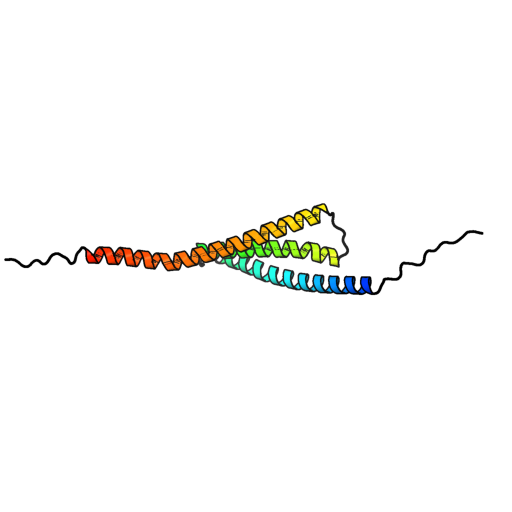
ATOM 650 O O . PHE A 1 82 ? 12.595 -3.414 -10.757 1.00 75.62 82 PHE A O 1
ATOM 657 N N . LEU A 1 83 ? 10.494 -4.082 -11.120 1.00 79.31 83 LEU A N 1
ATOM 658 C CA . LEU A 1 83 ? 10.800 -4.814 -12.352 1.00 79.31 83 LEU A CA 1
ATOM 659 C C . LEU A 1 83 ? 11.223 -3.881 -13.494 1.00 79.31 83 LEU A C 1
ATOM 661 O O . LEU A 1 83 ? 12.165 -4.204 -14.221 1.00 79.31 83 LEU A O 1
ATOM 665 N N . VAL A 1 84 ? 10.592 -2.706 -13.605 1.00 76.56 84 VAL A N 1
ATOM 666 C CA . VAL A 1 84 ? 10.998 -1.645 -14.543 1.00 76.56 84 VAL A CA 1
ATOM 667 C C . VAL A 1 84 ? 12.425 -1.176 -14.241 1.00 76.56 84 VAL A C 1
ATOM 669 O O . VAL A 1 84 ? 13.247 -1.099 -15.154 1.00 76.56 84 VAL A O 1
ATOM 672 N N . LEU A 1 85 ? 12.763 -0.950 -12.965 1.00 74.06 85 LEU A N 1
ATOM 673 C CA . LEU A 1 85 ? 14.112 -0.533 -12.554 1.00 74.06 85 LEU A CA 1
ATOM 674 C C . LEU A 1 85 ? 15.176 -1.613 -12.796 1.00 74.06 85 LEU A C 1
ATOM 676 O O . LEU A 1 85 ? 16.287 -1.306 -13.223 1.00 74.06 85 LEU A O 1
ATOM 680 N N . THR A 1 86 ? 14.837 -2.882 -12.565 1.00 77.69 86 THR A N 1
ATOM 681 C CA . THR A 1 86 ? 15.753 -4.019 -12.775 1.00 77.69 86 THR A CA 1
ATOM 682 C C . THR A 1 86 ? 15.814 -4.495 -14.228 1.00 77.69 86 THR A C 1
ATOM 684 O O . THR A 1 86 ? 16.551 -5.434 -14.530 1.00 77.69 86 THR A O 1
ATOM 687 N N . LYS A 1 87 ? 15.059 -3.859 -15.139 1.00 77.06 87 LYS A N 1
ATOM 688 C CA . LYS A 1 87 ? 14.909 -4.247 -16.554 1.00 77.06 87 LYS A CA 1
ATOM 689 C C . LYS A 1 87 ? 14.503 -5.715 -16.739 1.00 77.06 87 LYS A C 1
ATOM 691 O O . LYS A 1 87 ? 14.779 -6.321 -17.776 1.00 77.06 87 LYS A O 1
ATOM 696 N N . LYS A 1 88 ? 13.845 -6.303 -15.738 1.00 80.12 88 LYS A N 1
ATOM 697 C CA . LYS A 1 88 ? 13.420 -7.700 -15.775 1.00 80.12 88 LYS A CA 1
ATOM 698 C C . LYS A 1 88 ? 12.067 -7.779 -16.466 1.00 80.12 88 LYS A C 1
ATOM 700 O O . LYS A 1 88 ? 11.071 -7.262 -15.967 1.00 80.12 88 LYS A O 1
ATOM 705 N N . GLN A 1 89 ? 12.030 -8.437 -17.619 1.00 77.88 89 GLN A N 1
ATOM 706 C CA . GLN A 1 89 ? 10.778 -8.647 -18.336 1.00 77.88 89 GLN A CA 1
ATOM 707 C C . GLN A 1 89 ? 9.862 -9.593 -17.558 1.00 77.88 89 GLN A C 1
ATOM 709 O O . GLN A 1 89 ? 10.288 -10.636 -17.057 1.00 77.88 89 GLN A O 1
ATOM 714 N N . ILE A 1 90 ? 8.587 -9.225 -17.494 1.00 78.75 90 ILE A N 1
ATOM 715 C CA . ILE A 1 90 ? 7.512 -10.073 -16.989 1.00 78.75 90 ILE A CA 1
ATOM 716 C C . ILE A 1 90 ? 6.540 -10.413 -18.104 1.00 78.75 90 ILE A C 1
ATOM 718 O O . ILE A 1 90 ? 6.403 -9.681 -19.084 1.00 78.75 90 ILE A O 1
ATOM 722 N N . SER A 1 91 ? 5.845 -11.536 -17.943 1.00 83.94 91 SER A N 1
ATOM 723 C CA . SER A 1 91 ? 4.808 -11.918 -18.892 1.00 83.94 91 SER A CA 1
ATOM 724 C C . SER A 1 91 ? 3.632 -10.939 -18.833 1.00 83.94 91 SER A C 1
ATOM 726 O O . SER A 1 91 ? 3.257 -10.452 -17.763 1.00 83.94 91 SER A O 1
ATOM 728 N N . MET A 1 92 ? 2.983 -10.724 -19.976 1.00 81.81 92 MET A N 1
ATOM 729 C CA . MET A 1 92 ? 1.773 -9.902 -20.056 1.00 81.81 92 MET A CA 1
ATOM 730 C C . MET A 1 92 ? 0.632 -10.456 -19.186 1.00 81.81 92 MET A C 1
ATOM 732 O O . MET A 1 92 ? -0.138 -9.687 -18.618 1.00 81.81 92 MET A O 1
ATOM 736 N N . LYS A 1 93 ? 0.575 -11.784 -18.993 1.00 85.19 93 LYS A N 1
ATOM 737 C CA . LYS A 1 93 ? -0.373 -12.431 -18.069 1.00 85.19 93 LYS A CA 1
ATOM 738 C C . LYS A 1 93 ? -0.150 -11.978 -16.626 1.00 85.19 93 LYS A C 1
ATOM 740 O O . LYS A 1 93 ? -1.110 -11.693 -15.924 1.00 85.19 93 LYS A O 1
ATOM 745 N N . THR A 1 94 ? 1.107 -11.898 -16.189 1.00 83.44 94 THR A N 1
ATOM 746 C CA . THR A 1 94 ? 1.461 -11.438 -14.838 1.00 83.44 94 THR A CA 1
ATOM 747 C C . THR A 1 94 ? 1.038 -9.988 -14.633 1.00 83.44 94 THR A C 1
ATOM 749 O O . THR A 1 94 ? 0.468 -9.678 -13.596 1.00 83.44 94 THR A O 1
ATOM 752 N N . CYS A 1 95 ? 1.250 -9.127 -15.633 1.00 81.50 95 CYS A N 1
ATOM 753 C CA . CYS A 1 95 ? 0.815 -7.730 -15.592 1.00 81.50 95 CYS A CA 1
ATOM 754 C C . CYS A 1 95 ? -0.714 -7.609 -15.447 1.00 81.50 95 CYS A C 1
ATOM 756 O O . CYS A 1 95 ? -1.193 -6.881 -14.583 1.00 81.50 95 CYS A O 1
ATOM 758 N N . PHE A 1 96 ? -1.474 -8.392 -16.222 1.00 86.44 96 PHE A N 1
ATOM 759 C CA . PHE A 1 96 ? -2.937 -8.412 -16.140 1.00 86.44 96 PHE A CA 1
ATOM 760 C C . PHE A 1 96 ? -3.442 -8.822 -14.751 1.00 86.44 96 PHE A C 1
ATOM 762 O O . PHE A 1 96 ? -4.278 -8.136 -14.168 1.00 86.44 96 PHE A O 1
ATOM 769 N N . TRP A 1 97 ? -2.909 -9.916 -14.196 1.00 85.44 97 TRP A N 1
ATOM 770 C CA . TRP A 1 97 ? -3.286 -10.360 -12.853 1.00 85.44 97 TRP A CA 1
ATOM 771 C C . TRP A 1 97 ? -2.929 -9.326 -11.795 1.00 85.44 97 TRP A C 1
ATOM 773 O O . TRP A 1 97 ? -3.742 -9.045 -10.923 1.00 85.44 97 TRP A O 1
ATOM 783 N N . LEU A 1 98 ? -1.742 -8.733 -11.893 1.00 85.12 98 LEU A N 1
ATOM 784 C CA . LEU A 1 98 ? -1.289 -7.703 -10.972 1.00 85.12 98 LEU A CA 1
ATOM 785 C C . LEU A 1 98 ? -2.233 -6.487 -10.974 1.00 85.12 98 LEU A C 1
ATOM 787 O O . LEU A 1 98 ? -2.614 -6.006 -9.911 1.00 85.12 98 LEU A O 1
ATOM 791 N N . GLN A 1 99 ? -2.663 -6.042 -12.157 1.00 85.88 99 GLN A N 1
ATOM 792 C CA . GLN A 1 99 ? -3.630 -4.956 -12.295 1.00 85.88 99 GLN A CA 1
ATOM 793 C C . GLN A 1 99 ? -5.000 -5.333 -11.718 1.00 85.88 99 GLN A C 1
ATOM 795 O O . GLN A 1 99 ? -5.579 -4.552 -10.967 1.00 85.88 99 GLN A O 1
ATOM 800 N N . ALA A 1 100 ? -5.492 -6.541 -12.007 1.00 86.81 100 ALA A N 1
ATOM 801 C CA . ALA A 1 100 ? -6.755 -7.031 -11.457 1.00 86.81 100 ALA A CA 1
ATOM 802 C C . ALA A 1 100 ? -6.725 -7.103 -9.919 1.00 86.81 100 ALA A C 1
ATOM 804 O O . ALA A 1 100 ? -7.672 -6.668 -9.266 1.00 86.81 100 ALA A O 1
ATOM 805 N N . TYR A 1 101 ? -5.627 -7.593 -9.331 1.00 86.19 101 TYR A N 1
ATOM 806 C CA . TYR A 1 101 ? -5.434 -7.595 -7.880 1.00 86.19 101 TYR A CA 1
ATOM 807 C C . TYR A 1 101 ? -5.406 -6.177 -7.306 1.00 86.19 101 TYR A C 1
ATOM 809 O O . TYR A 1 101 ? -6.060 -5.936 -6.296 1.00 86.19 101 TYR A O 1
ATOM 817 N N . GLY A 1 102 ? -4.711 -5.241 -7.961 1.00 84.75 102 GLY A N 1
ATOM 818 C CA . GLY A 1 102 ? -4.685 -3.834 -7.555 1.00 84.75 102 GLY A CA 1
ATOM 819 C C . GLY A 1 102 ? -6.086 -3.227 -7.467 1.00 84.75 102 GLY A C 1
ATOM 820 O O . GLY A 1 102 ? -6.450 -2.690 -6.426 1.00 84.75 102 GLY A O 1
ATOM 821 N N . SER A 1 103 ? -6.910 -3.400 -8.506 1.00 85.50 103 SER A N 1
ATOM 822 C CA . SER A 1 103 ? -8.286 -2.882 -8.524 1.00 85.50 103 SER A CA 1
ATOM 823 C C . SER A 1 103 ? -9.187 -3.502 -7.452 1.00 85.50 103 SER A C 1
ATOM 825 O O . SER A 1 103 ? -10.025 -2.813 -6.876 1.00 85.50 103 SER A O 1
ATOM 827 N N . ILE A 1 104 ? -9.025 -4.797 -7.159 1.00 87.75 104 ILE A N 1
ATOM 828 C CA . ILE A 1 104 ? -9.789 -5.462 -6.092 1.00 87.75 104 ILE A CA 1
ATOM 829 C C . ILE A 1 104 ? -9.382 -4.921 -4.716 1.00 87.75 104 ILE A C 1
ATOM 831 O O . ILE A 1 104 ? -10.237 -4.726 -3.854 1.00 87.75 104 ILE A O 1
ATOM 835 N N . LEU A 1 105 ? -8.087 -4.701 -4.481 1.00 86.25 105 LEU A N 1
ATOM 836 C CA . LEU A 1 105 ? -7.587 -4.183 -3.204 1.00 86.25 105 LEU A CA 1
ATOM 837 C C . LEU A 1 105 ? -8.041 -2.739 -2.959 1.00 86.25 105 LEU A C 1
ATOM 839 O O . LEU A 1 105 ? -8.473 -2.440 -1.850 1.00 86.25 105 LEU A O 1
ATOM 843 N N . ASP A 1 106 ? -8.015 -1.901 -3.996 1.00 81.94 106 ASP A N 1
ATOM 844 C CA . ASP A 1 106 ? -8.495 -0.512 -3.964 1.00 81.94 106 ASP A CA 1
ATOM 845 C C . ASP A 1 106 ? -9.975 -0.438 -3.572 1.00 81.94 106 ASP A C 1
ATOM 847 O O . ASP A 1 106 ? -10.346 0.212 -2.596 1.00 81.94 106 ASP A O 1
ATOM 851 N N . PHE A 1 107 ? -10.805 -1.257 -4.223 1.00 86.44 107 PHE A N 1
ATOM 852 C CA . PHE A 1 107 ? -12.212 -1.388 -3.860 1.00 86.44 107 PHE A CA 1
ATOM 853 C C . PHE A 1 107 ? -12.390 -1.805 -2.392 1.00 86.44 107 PHE A C 1
ATOM 855 O O . PHE A 1 107 ? -13.190 -1.219 -1.675 1.00 86.44 107 PHE A O 1
ATOM 862 N N . ASN A 1 108 ? -11.638 -2.790 -1.892 1.00 85.31 108 ASN A N 1
ATOM 863 C CA . ASN A 1 108 ? -11.789 -3.235 -0.500 1.00 85.31 108 ASN A CA 1
ATOM 864 C C . ASN A 1 108 ? -11.395 -2.162 0.532 1.00 85.31 108 ASN A C 1
ATOM 866 O O . ASN A 1 108 ? -12.021 -2.096 1.594 1.00 85.31 108 ASN A O 1
ATOM 870 N N . ALA A 1 109 ? -10.399 -1.323 0.233 1.00 80.88 109 ALA A N 1
ATOM 871 C CA . ALA A 1 109 ? -9.978 -0.240 1.120 1.00 80.88 109 ALA A CA 1
ATOM 872 C C . ALA A 1 109 ? -11.104 0.790 1.332 1.00 80.88 109 ALA A C 1
ATOM 874 O O . ALA A 1 109 ? -11.425 1.132 2.476 1.00 80.88 109 ALA A O 1
ATOM 875 N N . ASP A 1 110 ? -11.787 1.192 0.257 1.00 83.75 110 ASP A N 1
ATOM 876 C CA . ASP A 1 110 ? -12.926 2.116 0.325 1.00 83.75 110 ASP A CA 1
ATOM 877 C C . ASP A 1 110 ? -14.089 1.550 1.149 1.00 83.75 110 ASP A C 1
ATOM 879 O O . ASP A 1 110 ? -14.694 2.249 1.971 1.00 83.75 110 ASP A O 1
ATOM 883 N N . PHE A 1 111 ? -14.379 0.254 1.001 1.00 86.31 111 PHE A N 1
ATOM 884 C CA . PHE A 1 111 ? -15.407 -0.405 1.810 1.00 86.31 111 PHE A CA 1
ATOM 885 C C . PHE A 1 111 ? -15.030 -0.445 3.292 1.00 86.31 111 PHE A C 1
ATOM 887 O O . PHE A 1 111 ? -15.890 -0.216 4.146 1.00 86.31 111 PHE A O 1
ATOM 894 N N . CYS A 1 112 ? -13.758 -0.680 3.628 1.00 85.50 112 CYS A N 1
ATOM 895 C CA . CYS A 1 112 ? -13.293 -0.605 5.013 1.00 85.50 112 CYS A CA 1
ATOM 896 C C . CYS A 1 112 ? -13.525 0.787 5.620 1.00 85.50 112 CYS A C 1
ATOM 898 O O . CYS A 1 112 ? -14.031 0.881 6.742 1.00 85.50 112 CYS A O 1
ATOM 900 N N . LEU A 1 113 ? -13.226 1.859 4.883 1.00 85.81 113 LEU A N 1
ATOM 901 C CA . LEU A 1 113 ? -13.478 3.236 5.327 1.00 85.81 113 LEU A CA 1
ATOM 902 C C . LEU A 1 113 ? -14.973 3.526 5.512 1.00 85.81 113 LEU A C 1
ATOM 904 O O . LEU A 1 113 ? -15.369 4.191 6.478 1.00 85.81 113 LEU A O 1
ATOM 908 N N . LEU A 1 114 ? -15.818 2.981 4.637 1.00 88.88 114 LEU A N 1
ATOM 909 C CA . LEU A 1 114 ? -17.269 3.087 4.754 1.00 88.88 114 LEU A CA 1
ATOM 910 C C . LEU A 1 114 ? -17.784 2.384 6.019 1.00 88.88 114 LEU A C 1
ATOM 912 O O . LEU A 1 114 ? -18.569 2.966 6.768 1.00 88.88 114 LEU A O 1
ATOM 916 N N . PHE A 1 115 ? -17.293 1.179 6.325 1.00 87.75 115 PHE A N 1
ATOM 917 C CA . PHE A 1 115 ? -17.651 0.477 7.563 1.00 87.75 115 PHE A CA 1
ATOM 918 C C . PHE A 1 115 ? -17.170 1.206 8.818 1.00 87.75 115 PHE A C 1
ATOM 920 O O . PHE A 1 115 ? -17.903 1.259 9.805 1.00 87.75 115 PHE A O 1
ATOM 927 N N . ILE A 1 116 ? -15.979 1.809 8.785 1.00 86.81 116 ILE A N 1
ATOM 928 C CA . ILE A 1 116 ? -15.479 2.645 9.885 1.00 86.81 116 ILE A CA 1
ATOM 929 C C . ILE A 1 116 ? -16.397 3.853 10.104 1.00 86.81 116 ILE A C 1
ATOM 931 O O . ILE A 1 116 ? -16.758 4.164 11.242 1.00 86.81 116 ILE A O 1
ATOM 935 N N . SER A 1 117 ? -16.810 4.511 9.022 1.00 87.44 117 SER A N 1
ATOM 936 C CA . SER A 1 117 ? -17.729 5.652 9.072 1.00 87.44 117 SER A CA 1
ATOM 937 C C . SER A 1 117 ? -19.085 5.259 9.666 1.00 87.44 117 SER A C 1
ATOM 939 O O . SER A 1 117 ? -19.614 5.966 10.525 1.00 87.44 117 SER A O 1
ATOM 941 N N . LEU A 1 118 ? -19.618 4.097 9.277 1.00 87.38 118 LEU A N 1
ATOM 942 C CA . LEU A 1 118 ? -20.862 3.555 9.825 1.00 87.38 118 LEU A CA 1
ATOM 943 C C . LEU A 1 118 ? -20.743 3.177 11.307 1.00 87.38 118 LEU A C 1
ATOM 945 O O . LEU A 1 118 ? -21.636 3.511 12.082 1.00 87.38 118 LEU A O 1
ATOM 949 N N . ASP A 1 119 ? -19.652 2.529 11.726 1.00 85.06 119 ASP A N 1
ATOM 950 C CA . ASP A 1 119 ? -19.400 2.192 13.138 1.00 85.06 119 ASP A CA 1
ATOM 951 C C . ASP A 1 119 ? -19.382 3.461 14.006 1.00 85.06 119 ASP A C 1
ATOM 953 O O . ASP A 1 119 ? -20.006 3.514 15.071 1.00 85.06 119 ASP A O 1
ATOM 957 N N . ARG A 1 120 ? -18.762 4.537 13.503 1.00 83.50 120 ARG A N 1
ATOM 958 C CA . ARG A 1 120 ? -18.739 5.841 14.178 1.00 83.50 120 ARG A CA 1
ATOM 959 C C . ARG A 1 120 ? -20.103 6.515 14.214 1.00 83.50 120 ARG A C 1
ATOM 961 O O . ARG A 1 120 ? -20.489 7.010 15.272 1.00 83.50 120 ARG A O 1
ATOM 968 N N . LEU A 1 121 ? -20.856 6.482 13.117 1.00 87.12 121 LEU A N 1
ATOM 969 C CA . LEU A 1 121 ? -22.220 7.006 13.078 1.00 87.12 121 LEU A CA 1
ATOM 970 C C . LEU A 1 121 ? -23.123 6.275 14.085 1.00 87.12 121 LEU A C 1
ATOM 972 O O . LEU A 1 121 ? -23.807 6.912 14.884 1.00 87.12 121 LEU A O 1
ATOM 976 N N . LEU A 1 122 ? -23.073 4.941 14.113 1.00 83.56 122 LEU A N 1
ATOM 977 C CA . LEU A 1 122 ? -23.847 4.122 15.050 1.00 83.56 122 LEU A CA 1
ATOM 978 C C . LEU A 1 122 ? -23.458 4.384 16.508 1.00 83.56 122 LEU A C 1
ATOM 980 O O . LEU A 1 122 ? -24.332 4.400 17.377 1.00 83.56 122 LEU A O 1
ATOM 984 N N . SER A 1 123 ? -22.172 4.617 16.782 1.00 81.50 123 SER A N 1
ATOM 985 C CA . SER A 1 123 ? -21.699 4.988 18.117 1.00 81.50 123 SER A CA 1
ATOM 986 C C . SER A 1 123 ? -22.263 6.329 18.593 1.00 81.50 123 SER A C 1
ATOM 988 O O . SER A 1 123 ? -22.436 6.502 19.797 1.00 81.50 123 SER A O 1
ATOM 990 N N . ILE A 1 124 ? -22.536 7.266 17.682 1.00 83.31 124 ILE A N 1
ATOM 991 C CA . ILE A 1 124 ? -23.121 8.574 18.008 1.00 83.31 124 ILE A CA 1
ATOM 992 C C . ILE A 1 124 ? -24.641 8.460 18.173 1.00 83.31 124 ILE A C 1
ATOM 994 O O . ILE A 1 124 ? -25.193 9.010 19.118 1.00 83.31 124 ILE A O 1
ATOM 998 N N . VAL A 1 125 ? -25.314 7.716 17.289 1.00 82.75 125 VAL A N 1
ATOM 999 C CA . VAL A 1 125 ? -26.786 7.646 17.223 1.00 82.75 125 VAL A CA 1
ATOM 1000 C C . VAL A 1 125 ? -27.401 6.743 18.305 1.00 82.75 125 VAL A C 1
ATOM 1002 O O . VAL A 1 125 ? -28.475 7.046 18.827 1.00 82.75 125 VAL A O 1
ATOM 1005 N N . LYS A 1 126 ? -26.740 5.636 18.684 1.00 73.88 126 LYS A N 1
ATOM 1006 C CA . LYS A 1 126 ? -27.243 4.711 19.723 1.00 73.88 126 LYS A CA 1
ATOM 1007 C C . LYS A 1 126 ? -27.570 5.379 21.066 1.00 73.88 126 LYS A C 1
ATOM 1009 O O . LYS A 1 126 ? -28.665 5.133 21.572 1.00 73.88 126 LYS A O 1
ATOM 1014 N N . PRO A 1 127 ? -26.683 6.190 21.673 1.00 69.44 127 PRO A N 1
ATOM 1015 C CA . PRO A 1 127 ? -27.011 6.851 22.932 1.00 69.44 127 PRO A CA 1
ATOM 1016 C C . PRO A 1 127 ? -28.181 7.834 22.781 1.00 69.44 127 PRO A C 1
ATOM 1018 O O . PRO A 1 127 ? -28.999 7.934 23.688 1.00 69.44 127 PRO A O 1
ATOM 1021 N N . THR A 1 128 ? -28.341 8.486 21.626 1.00 66.38 128 THR A N 1
ATOM 1022 C CA . THR A 1 128 ? -29.465 9.403 21.366 1.00 66.38 128 THR A CA 1
ATOM 1023 C C . THR A 1 128 ? -30.811 8.674 21.325 1.00 66.38 128 THR A C 1
ATOM 1025 O O . THR A 1 128 ? -31.785 9.144 21.906 1.00 66.38 128 THR A O 1
ATOM 1028 N N . LEU A 1 129 ? -30.864 7.490 20.705 1.00 59.50 129 LEU A N 1
ATOM 1029 C CA . LEU A 1 129 ? -32.064 6.642 20.681 1.00 59.50 129 LEU A CA 1
ATOM 1030 C C . LEU A 1 129 ? -32.417 6.082 22.069 1.00 59.50 129 LEU A C 1
ATOM 1032 O O . LEU A 1 129 ? -33.593 6.000 22.418 1.00 59.50 129 LEU A O 1
ATOM 1036 N N . GLY A 1 130 ? -31.410 5.742 22.881 1.00 55.75 130 GLY A N 1
ATOM 1037 C CA . GLY A 1 130 ? -31.610 5.306 24.267 1.00 55.75 130 GLY A CA 1
ATOM 1038 C C . GLY A 1 130 ? -32.192 6.404 25.164 1.00 55.75 130 GLY A C 1
ATOM 1039 O O . GLY A 1 130 ? -33.077 6.129 25.970 1.00 55.75 130 GLY A O 1
ATOM 1040 N N . VAL A 1 131 ? -31.760 7.655 24.975 1.00 52.91 131 VAL A N 1
ATOM 1041 C CA . VAL A 1 131 ? -32.295 8.823 25.700 1.00 52.91 131 VAL A CA 1
ATOM 1042 C C . VAL A 1 131 ? -33.748 9.117 25.307 1.00 52.91 131 VAL A C 1
ATOM 1044 O O . VAL A 1 131 ? -34.562 9.423 26.175 1.00 52.91 131 VAL A O 1
ATOM 1047 N N . ILE A 1 132 ? -34.116 8.964 24.029 1.00 54.59 132 ILE A N 1
ATOM 1048 C CA . ILE A 1 132 ? -35.515 9.108 23.583 1.00 54.59 132 ILE A CA 1
ATOM 1049 C C . ILE A 1 132 ? -36.395 8.011 24.203 1.00 54.59 132 ILE A C 1
ATOM 1051 O O . ILE A 1 132 ? -37.470 8.310 24.712 1.00 54.59 132 ILE A O 1
ATOM 1055 N N . SER A 1 133 ? -35.921 6.761 24.238 1.00 49.00 133 SER A N 1
ATOM 1056 C CA . SER A 1 133 ? -36.654 5.655 24.871 1.00 49.00 133 SER A CA 1
ATOM 1057 C C . SER A 1 133 ? -36.845 5.846 26.377 1.00 49.00 133 SER A C 1
ATOM 1059 O O . SER A 1 133 ? -37.863 5.409 26.900 1.00 49.00 133 SER A O 1
ATOM 1061 N N . GLN A 1 134 ? -35.897 6.469 27.083 1.00 46.38 134 GLN A N 1
ATOM 1062 C CA . GLN A 1 134 ? -36.054 6.753 28.510 1.00 46.38 134 GLN A CA 1
ATOM 1063 C C . GLN A 1 134 ? -37.009 7.925 28.750 1.00 46.38 134 GLN A C 1
ATOM 1065 O O . GLN A 1 134 ? -37.871 7.820 29.612 1.00 46.38 134 GLN A O 1
ATOM 1070 N N . ASN A 1 135 ? -36.931 8.998 27.960 1.00 46.12 135 ASN A N 1
ATOM 1071 C CA . ASN A 1 135 ? -37.806 10.164 28.129 1.00 46.12 135 ASN A CA 1
ATOM 1072 C C . ASN A 1 135 ? -39.293 9.875 27.860 1.00 46.12 135 ASN A C 1
ATOM 1074 O O . ASN A 1 135 ? -40.135 10.534 28.457 1.00 46.12 135 ASN A O 1
ATOM 1078 N N . VAL A 1 136 ? -39.622 8.887 27.021 1.00 48.03 136 VAL A N 1
ATOM 1079 C CA . VAL A 1 136 ? -41.019 8.464 26.794 1.00 48.03 136 VAL A CA 1
ATOM 1080 C C . VAL A 1 136 ? -41.597 7.718 28.006 1.00 48.03 136 VAL A C 1
ATOM 1082 O O . VAL A 1 136 ? -42.769 7.896 28.324 1.00 48.03 136 VAL A O 1
ATOM 1085 N N . VAL A 1 137 ? -40.778 6.952 28.736 1.00 43.91 137 VAL A N 1
ATOM 1086 C CA . VAL A 1 137 ? -41.225 6.209 29.932 1.00 43.91 137 VAL A CA 1
ATOM 1087 C C . VAL A 1 137 ? -41.543 7.155 31.099 1.00 43.91 137 VAL A C 1
ATOM 1089 O O . VAL A 1 137 ? -42.523 6.950 31.803 1.00 43.91 137 VAL A O 1
ATOM 1092 N N . TRP A 1 138 ? -40.796 8.251 31.271 1.00 41.91 138 TRP A N 1
ATOM 1093 C CA . TRP A 1 138 ? -41.068 9.224 32.346 1.00 41.91 138 TRP A CA 1
ATOM 1094 C C . TRP A 1 138 ? -42.305 10.106 32.105 1.00 41.91 138 TRP A C 1
ATOM 1096 O O . TRP A 1 138 ? -42.815 10.715 33.046 1.00 41.91 138 TRP A O 1
ATOM 1106 N N . THR A 1 139 ? -42.803 10.193 30.869 1.00 48.16 139 THR A N 1
ATOM 1107 C CA . THR A 1 139 ? -44.017 10.969 30.561 1.00 48.16 139 THR A CA 1
ATOM 1108 C C . THR A 1 139 ? -45.322 10.215 30.812 1.00 48.16 139 THR A C 1
ATOM 1110 O O . THR A 1 139 ? -46.346 10.872 30.965 1.00 48.16 139 THR A O 1
ATOM 1113 N N . GLU A 1 140 ? -45.314 8.881 30.916 1.00 47.75 140 GLU A N 1
ATOM 1114 C CA . GLU A 1 140 ? -46.532 8.117 31.244 1.00 47.75 140 GLU A CA 1
ATOM 1115 C C . GLU A 1 140 ? -46.814 8.038 32.758 1.00 47.75 140 GLU A C 1
ATOM 1117 O O . GLU A 1 140 ? -47.975 7.948 33.151 1.00 47.75 140 GLU A O 1
ATOM 1122 N N . ASP A 1 141 ? -45.802 8.189 33.621 1.00 45.00 141 ASP A N 1
ATOM 1123 C CA . ASP A 1 141 ? -45.961 8.041 35.082 1.00 45.00 141 ASP A CA 1
ATOM 1124 C C . ASP A 1 141 ? -46.293 9.344 35.843 1.00 45.00 141 ASP A C 1
ATOM 1126 O O . ASP A 1 141 ? -46.505 9.323 37.055 1.00 45.00 141 ASP A O 1
ATOM 1130 N N . SER A 1 142 ? -46.376 10.497 35.168 1.00 47.00 142 SER A N 1
ATOM 1131 C CA . SER A 1 142 ? -46.661 11.798 35.816 1.00 47.00 142 SER A CA 1
ATOM 1132 C C . SER A 1 142 ? -48.132 12.245 35.746 1.00 47.00 142 SER A C 1
ATOM 1134 O O . SER A 1 142 ? -48.458 13.361 36.146 1.00 47.00 142 SER A O 1
ATOM 1136 N N . GLY A 1 143 ? -49.031 11.376 35.268 1.00 47.31 143 GLY A N 1
ATOM 1137 C CA . GLY A 1 143 ? -50.441 11.692 35.002 1.00 47.31 143 GLY A CA 1
ATOM 1138 C C . GLY A 1 143 ? -51.474 11.280 36.061 1.00 47.31 143 GLY A C 1
ATOM 1139 O O . GLY A 1 143 ? -52.663 11.407 35.780 1.00 47.31 143 GLY A O 1
ATOM 1140 N N . TYR A 1 144 ? -51.085 10.797 37.247 1.00 43.84 144 TYR A N 1
ATOM 1141 C CA . TYR A 1 144 ? -52.042 10.479 38.322 1.00 43.84 144 TYR A CA 1
ATOM 1142 C C . TYR A 1 144 ? -51.926 11.469 39.485 1.00 43.84 144 TYR A C 1
ATOM 1144 O O . TYR A 1 144 ? -51.123 11.318 40.405 1.00 43.84 144 TYR A O 1
ATOM 1152 N N . ASP A 1 145 ? -52.759 12.506 39.403 1.00 46.72 145 ASP A N 1
ATOM 1153 C CA . ASP A 1 145 ? -53.046 13.473 40.459 1.00 46.72 145 ASP A CA 1
ATOM 1154 C C . ASP A 1 145 ? -53.936 12.788 41.513 1.00 46.72 145 ASP A C 1
ATOM 1156 O O . ASP A 1 145 ? -55.148 12.662 41.343 1.00 46.72 145 ASP A O 1
ATOM 1160 N N . TYR A 1 146 ? -53.342 12.274 42.595 1.00 48.16 146 TYR A N 1
ATOM 1161 C CA . TYR A 1 146 ? -54.098 11.760 43.744 1.00 48.16 146 TYR A CA 1
ATOM 1162 C C . TYR A 1 146 ? -54.604 12.934 44.599 1.00 48.16 146 TYR A C 1
ATOM 1164 O O . TYR A 1 146 ? -54.157 13.155 45.725 1.00 48.16 146 TYR A O 1
ATOM 1172 N N . ARG A 1 147 ? -55.537 13.715 44.051 1.00 46.81 147 ARG A N 1
ATOM 1173 C CA . ARG A 1 147 ? -56.405 14.624 44.805 1.00 46.81 147 ARG A CA 1
ATOM 1174 C C . ARG A 1 147 ? -57.838 14.138 44.690 1.00 46.81 147 ARG A C 1
ATOM 1176 O O . ARG A 1 147 ? -58.437 14.338 43.645 1.00 46.81 147 ARG A O 1
ATOM 1183 N N . THR A 1 148 ? -58.324 13.547 45.782 1.00 46.28 148 THR A N 1
ATOM 1184 C CA . THR A 1 148 ? -59.715 13.440 46.284 1.00 46.28 148 THR A CA 1
ATOM 1185 C C . THR A 1 148 ? -59.776 12.153 47.103 1.00 46.28 148 THR A C 1
ATOM 1187 O O . THR A 1 148 ? -59.348 11.119 46.599 1.00 46.28 148 THR A O 1
ATOM 1190 N N . GLU A 1 149 ? -60.264 12.065 48.329 1.00 38.88 149 GLU A N 1
ATOM 1191 C CA . GLU A 1 149 ? -60.850 12.953 49.340 1.00 38.88 149 GLU A CA 1
ATOM 1192 C C . GLU A 1 149 ? -60.733 12.175 50.666 1.00 38.88 149 GLU A C 1
ATOM 1194 O O . GLU A 1 149 ? -60.713 10.920 50.604 1.00 38.88 149 GLU A O 1
#

Nearest PDB structures (foldseek):
  5wb2-assembly1_A  TM=7.111E-01  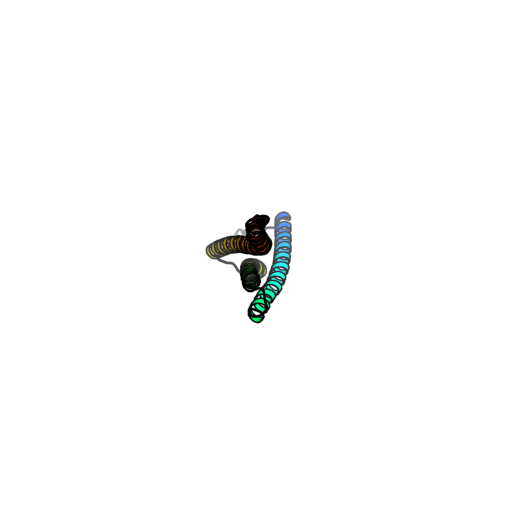e=7.619E-01  Human betaherpesvirus 5
  9ast-assembly1_R  TM=7.192E-01  e=2.355E+00  Homo sapiens
  4wpc-assembly1_A  TM=3.301E-01  e=1.197E+00  Saccharomyces cerevisiae S288C
  4jq6-assembly1_B-2  TM=3.834E-01  e=7.282E+00  uncultured bacterium

Solvent-accessible surface area (backbone atoms only — not comparable to full-atom values): 8425 Å² total; per-residue (Å²): 134,85,84,80,79,74,73,74,76,80,75,80,48,70,69,60,54,51,52,51,53,52,52,51,51,54,38,51,52,50,46,54,51,29,53,52,49,29,54,53,24,48,46,48,30,52,50,37,66,73,42,53,90,77,42,61,72,63,61,43,51,45,50,26,52,31,26,45,37,48,28,51,38,26,53,56,57,38,51,62,42,51,28,62,74,68,69,51,87,73,57,70,67,56,54,51,52,49,50,53,51,42,57,54,33,55,54,51,35,56,52,36,54,50,52,51,53,49,55,52,50,50,67,60,48,51,62,56,54,51,52,52,60,50,57,58,58,62,64,67,74,73,76,76,79,92,78,83,132

Organism: NCBI:txid298350

Radius of gyration: 30.1 Å; Cα contacts (8 Å, |Δi|>4): 82; chains: 1; bounding box: 93×27×103 Å

pLDDT: mean 74.94, std 14.95, range [38.88, 91.19]

InterPro domains:
  IPR019424 Serpentine type 7TM GPCR chemoreceptor Srsx [PF10320] (36-128)